Protein AF-A0AAW4G7M7-F1 (afdb_monomer)

Mean predicted aligned error: 8.32 Å

Organism: Gordonia rubripertincta (NCBI:txid36822)

Radius of gyration: 13.16 Å; Cα contacts (8 Å, |Δi|>4): 82; chains: 1; bounding box: 34×28×28 Å

Solvent-accessible surface area (backbone atoms only — not comparable to full-atom values): 3805 Å² total; per-residue (Å²): 131,84,73,87,65,44,73,60,69,43,74,81,47,91,67,89,72,97,59,61,55,41,30,39,29,45,48,82,50,101,90,46,55,25,38,36,43,34,39,82,90,47,72,50,78,42,52,54,89,49,47,65,60,51,54,52,58,65,70,78,108

Foldseek 3Di:
DDDPAQQDWDFDDDDPDPWFTWTWGWDADPVGIWIWIDTPRDIDIGGPVCVVVVVVVVVVD

pLDDT: mean 77.68, std 14.66, range [33.62, 90.69]

Structure (mmCIF, N/CA/C/O backbone):
data_AF-A0AAW4G7M7-F1
#
_entry.id   AF-A0AAW4G7M7-F1
#
loop_
_atom_site.group_PDB
_atom_site.id
_atom_site.type_symbol
_atom_site.label_atom_id
_atom_site.label_alt_id
_atom_site.label_comp_id
_atom_site.label_asym_id
_atom_site.label_entity_id
_atom_site.label_seq_id
_atom_site.pdbx_PDB_ins_code
_atom_site.Cartn_x
_atom_site.Cartn_y
_atom_site.Cartn_z
_atom_site.occupancy
_atom_site.B_iso_or_equiv
_atom_site.auth_seq_id
_atom_site.auth_comp_id
_atom_site.auth_asym_id
_atom_site.auth_atom_id
_atom_site.pdbx_PDB_model_num
ATOM 1 N N . MET A 1 1 ? -9.234 20.632 11.833 1.00 33.62 1 MET A N 1
ATOM 2 C CA . MET A 1 1 ? -8.084 20.535 10.908 1.00 33.62 1 MET A CA 1
ATOM 3 C C . MET A 1 1 ? -8.164 19.177 10.232 1.00 33.62 1 MET A C 1
ATOM 5 O O . MET A 1 1 ? -8.215 18.207 10.980 1.00 33.62 1 MET A O 1
ATOM 9 N N . PRO A 1 2 ? -8.283 19.048 8.899 1.00 37.47 2 PRO A N 1
ATOM 10 C CA . PRO A 1 2 ? -8.286 17.723 8.293 1.00 37.47 2 PRO A CA 1
ATOM 11 C C . PRO A 1 2 ? -6.867 17.155 8.381 1.00 37.47 2 PRO A C 1
ATOM 13 O O . PRO A 1 2 ? -5.906 17.815 7.985 1.00 37.47 2 PRO A O 1
ATOM 16 N N . ALA A 1 3 ? -6.737 15.958 8.957 1.00 41.22 3 ALA A N 1
ATOM 17 C CA . ALA A 1 3 ? -5.497 15.199 8.916 1.00 41.22 3 ALA A CA 1
ATOM 18 C C . ALA A 1 3 ? -5.058 15.093 7.453 1.00 41.22 3 ALA A C 1
ATOM 20 O O . ALA A 1 3 ? -5.893 14.820 6.589 1.00 41.22 3 ALA A O 1
ATOM 21 N N . ALA A 1 4 ? -3.779 15.337 7.169 1.00 42.62 4 ALA A N 1
ATOM 22 C CA . ALA A 1 4 ? -3.206 15.077 5.858 1.00 42.62 4 ALA A CA 1
ATOM 23 C C . ALA A 1 4 ? -3.390 13.583 5.555 1.00 42.62 4 ALA A C 1
ATOM 25 O O . ALA A 1 4 ? -2.599 12.741 5.978 1.00 42.62 4 ALA A O 1
ATOM 26 N N . MET A 1 5 ? -4.503 13.240 4.908 1.00 48.41 5 MET A N 1
ATOM 27 C CA . MET A 1 5 ? -4.761 11.890 4.457 1.00 48.41 5 MET A CA 1
ATOM 28 C C . MET A 1 5 ? -3.683 11.581 3.427 1.00 48.41 5 MET A C 1
ATOM 30 O O . MET A 1 5 ? -3.498 12.338 2.473 1.00 48.41 5 MET A O 1
ATOM 34 N N . LEU A 1 6 ? -2.980 10.466 3.596 1.00 55.56 6 LEU A N 1
ATOM 35 C CA . LEU A 1 6 ? -2.009 9.952 2.631 1.00 55.56 6 LEU A CA 1
ATOM 36 C C . LEU A 1 6 ? -2.731 9.414 1.369 1.00 55.56 6 LEU A C 1
ATOM 38 O O . LEU A 1 6 ? -2.380 8.370 0.838 1.00 55.56 6 LEU A O 1
ATOM 42 N N . ASN A 1 7 ? -3.769 10.111 0.900 1.00 55.41 7 ASN A N 1
ATOM 43 C CA . ASN A 1 7 ? -4.471 9.848 -0.354 1.00 55.41 7 ASN A CA 1
ATOM 44 C C . ASN A 1 7 ? -3.599 10.283 -1.541 1.00 55.41 7 ASN A C 1
ATOM 46 O O . ASN A 1 7 ? -3.727 9.754 -2.642 1.00 55.41 7 ASN A O 1
ATOM 50 N N . THR A 1 8 ? -2.683 11.227 -1.307 1.00 61.47 8 THR A N 1
ATOM 51 C CA . THR A 1 8 ? -1.666 11.640 -2.272 1.00 61.47 8 THR A CA 1
ATOM 52 C C . THR A 1 8 ? -0.414 10.779 -2.078 1.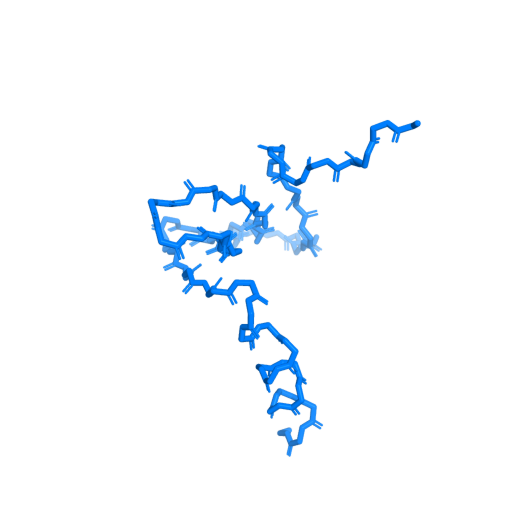00 61.47 8 THR A C 1
ATOM 54 O O . THR A 1 8 ? 0.1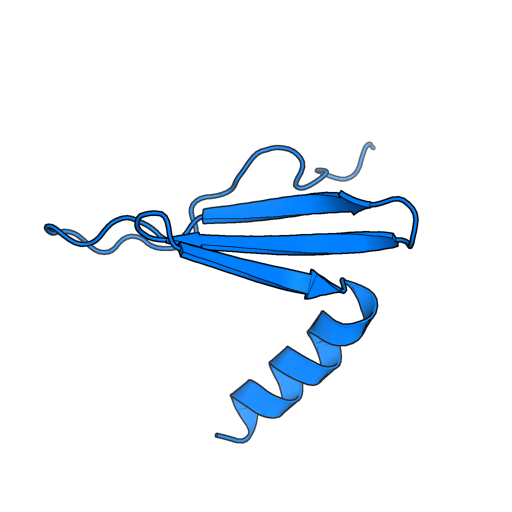49 10.791 -0.982 1.00 61.47 8 THR A O 1
ATOM 57 N N . PRO A 1 9 ? 0.050 10.034 -3.101 1.00 68.62 9 PRO A N 1
ATOM 58 C CA . PRO A 1 9 ? 1.263 9.232 -2.996 1.00 68.62 9 PRO A CA 1
ATOM 59 C C . PRO A 1 9 ? 2.490 10.099 -2.685 1.00 68.62 9 PRO A C 1
ATOM 61 O O . PRO A 1 9 ? 2.883 10.940 -3.495 1.00 68.62 9 PRO A O 1
ATOM 64 N N . THR A 1 10 ? 3.130 9.854 -1.547 1.00 78.25 10 THR A N 1
ATOM 65 C CA . THR A 1 10 ? 4.353 10.535 -1.113 1.00 78.25 10 THR A CA 1
ATOM 66 C C . THR A 1 10 ? 5.572 9.753 -1.586 1.00 78.25 10 THR A C 1
ATOM 68 O O . THR A 1 10 ? 5.687 8.551 -1.350 1.00 78.25 10 THR A O 1
ATOM 71 N N . ILE A 1 11 ? 6.509 10.425 -2.253 1.00 77.06 11 ILE A N 1
ATOM 72 C CA . ILE A 1 11 ? 7.818 9.840 -2.567 1.00 77.06 11 ILE A CA 1
ATOM 73 C C . ILE A 1 11 ? 8.690 9.951 -1.318 1.00 77.06 11 ILE A C 1
ATOM 75 O O . ILE A 1 11 ? 8.899 11.052 -0.819 1.00 77.06 11 ILE A O 1
ATOM 79 N N . VAL A 1 12 ? 9.208 8.826 -0.829 1.00 78.25 12 VAL A N 1
ATOM 80 C CA . VAL A 1 12 ? 10.008 8.778 0.414 1.00 78.25 12 VAL A CA 1
ATOM 81 C C . VAL A 1 12 ? 11.453 8.346 0.195 1.00 78.25 12 VAL A C 1
ATOM 83 O O . VAL A 1 12 ? 12.203 8.157 1.146 1.00 78.25 12 VAL A O 1
ATOM 86 N N . SER A 1 13 ? 11.863 8.188 -1.060 1.00 76.38 13 SER A N 1
ATOM 87 C CA . SER A 1 13 ? 13.242 7.862 -1.405 1.00 76.38 13 SER A CA 1
ATOM 88 C C . SER A 1 13 ? 13.776 8.820 -2.460 1.00 76.38 13 SER A C 1
ATOM 90 O O . SER A 1 13 ? 13.173 8.965 -3.525 1.00 76.38 13 SER A O 1
ATOM 92 N N . SER A 1 14 ? 14.949 9.386 -2.205 1.00 63.94 14 SER A N 1
ATOM 93 C CA . SER A 1 14 ? 15.728 10.178 -3.155 1.00 63.94 14 SER A CA 1
ATOM 94 C C . SER A 1 14 ? 16.989 9.403 -3.549 1.00 63.94 14 SER A C 1
ATOM 96 O O . SER A 1 14 ? 18.096 9.741 -3.132 1.00 63.94 14 SER A O 1
ATOM 98 N N . ARG A 1 15 ? 16.840 8.305 -4.301 1.00 62.72 15 ARG A N 1
ATOM 99 C CA . ARG A 1 15 ? 17.998 7.608 -4.878 1.00 62.72 15 ARG A CA 1
ATOM 100 C C . ARG A 1 15 ? 18.196 8.113 -6.306 1.00 62.72 15 ARG A C 1
ATOM 102 O O . ARG A 1 15 ? 17.344 7.880 -7.155 1.00 62.72 15 ARG A O 1
ATOM 109 N N . SER A 1 16 ? 19.288 8.839 -6.543 1.00 59.09 16 SER A N 1
ATOM 110 C CA . SER A 1 16 ? 19.664 9.312 -7.881 1.00 59.09 16 SER A CA 1
ATOM 111 C C . SER A 1 16 ? 20.189 8.135 -8.710 1.00 59.09 16 SER A C 1
ATOM 113 O O . SER A 1 16 ? 21.091 7.429 -8.258 1.00 59.09 16 SER A O 1
ATOM 115 N N . GLY A 1 17 ? 19.596 7.884 -9.882 1.00 64.06 17 GLY A N 1
ATOM 116 C CA . GLY A 1 17 ? 19.984 6.799 -10.789 1.00 64.06 17 GLY A CA 1
ATOM 117 C C . GLY A 1 17 ? 18.814 6.205 -11.586 1.00 64.06 17 GLY A C 1
ATOM 118 O O . GLY A 1 17 ? 17.726 6.769 -11.634 1.00 64.06 17 GLY A O 1
ATOM 119 N N . SER A 1 18 ? 19.041 5.036 -12.192 1.00 69.50 18 SER A N 1
ATOM 120 C CA . SER A 1 18 ? 18.077 4.253 -12.991 1.00 69.50 18 SER A CA 1
ATOM 121 C C . SER A 1 18 ? 17.047 3.464 -12.164 1.00 69.50 18 SER A C 1
ATOM 123 O O . SER A 1 18 ? 16.241 2.724 -12.724 1.00 69.50 18 SER A O 1
ATOM 125 N N . ILE A 1 19 ? 17.064 3.600 -10.835 1.00 74.06 19 ILE A N 1
ATOM 126 C CA . ILE A 1 19 ? 16.176 2.872 -9.924 1.00 74.06 19 ILE A CA 1
ATOM 127 C C . ILE A 1 19 ? 14.923 3.718 -9.672 1.00 74.06 19 ILE A C 1
ATOM 129 O O . ILE A 1 19 ? 15.043 4.836 -9.168 1.00 74.06 19 ILE A O 1
ATOM 133 N N . PRO A 1 20 ? 13.714 3.205 -9.957 1.00 81.56 20 PRO A N 1
ATOM 134 C CA . PRO A 1 20 ? 12.485 3.941 -9.695 1.00 81.56 20 PRO A CA 1
ATOM 135 C C . PRO A 1 20 ? 12.317 4.290 -8.206 1.00 81.56 20 PRO A C 1
ATOM 137 O O . PRO A 1 20 ? 12.670 3.479 -7.339 1.00 81.56 20 PRO A O 1
ATOM 140 N N . PRO A 1 21 ? 11.757 5.472 -7.889 1.00 83.50 21 PRO A N 1
ATOM 141 C CA . PRO A 1 21 ? 11.567 5.905 -6.513 1.00 83.50 21 PRO A CA 1
ATOM 142 C C . PRO A 1 21 ? 10.506 5.063 -5.797 1.00 83.50 21 PRO A C 1
ATOM 144 O O . PRO A 1 21 ? 9.517 4.637 -6.397 1.00 83.50 21 PRO A O 1
ATOM 147 N N . ILE A 1 22 ? 10.691 4.888 -4.491 1.00 86.50 22 ILE A N 1
ATOM 148 C CA . ILE A 1 22 ? 9.708 4.321 -3.573 1.00 86.50 22 ILE A CA 1
ATOM 149 C C . ILE A 1 22 ? 8.621 5.366 -3.311 1.00 86.50 22 ILE A C 1
ATOM 151 O O . ILE A 1 22 ? 8.892 6.482 -2.852 1.00 86.50 22 ILE A O 1
ATOM 155 N N . ARG A 1 23 ? 7.377 4.983 -3.595 1.00 86.81 23 ARG A N 1
ATOM 156 C CA . ARG A 1 23 ? 6.168 5.762 -3.313 1.00 86.81 23 ARG A CA 1
ATOM 157 C C . ARG A 1 23 ? 5.355 5.077 -2.225 1.00 86.81 23 ARG A C 1
ATOM 159 O O . ARG A 1 23 ? 5.106 3.879 -2.319 1.00 86.81 23 ARG A O 1
ATOM 166 N N . LEU A 1 24 ? 4.911 5.850 -1.242 1.00 87.00 24 LEU A N 1
ATOM 167 C CA . LEU A 1 24 ? 3.978 5.426 -0.206 1.00 87.00 24 LEU A CA 1
ATOM 168 C C . LEU A 1 24 ? 2.628 6.097 -0.426 1.00 87.00 24 LEU A C 1
ATOM 170 O O . LEU A 1 24 ? 2.558 7.311 -0.595 1.00 87.00 24 LEU A O 1
ATOM 174 N N . SER A 1 25 ? 1.554 5.325 -0.377 1.00 87.31 25 SER A N 1
ATOM 175 C CA . SER A 1 25 ? 0.184 5.841 -0.343 1.00 87.31 25 SER A CA 1
ATOM 176 C C . SER A 1 25 ? -0.628 5.071 0.686 1.00 87.31 25 SER A C 1
ATOM 178 O O . SER A 1 25 ? -0.337 3.907 0.949 1.00 87.31 25 SER A O 1
ATOM 180 N N . ARG A 1 26 ? -1.663 5.688 1.248 1.00 87.12 26 ARG A N 1
ATOM 181 C CA . ARG A 1 26 ? -2.686 4.994 2.031 1.00 87.12 26 ARG A CA 1
ATOM 182 C C . ARG A 1 26 ? -3.914 4.807 1.153 1.00 87.12 26 ARG A C 1
ATOM 184 O O . ARG A 1 26 ? -4.227 5.651 0.314 1.00 87.12 26 ARG A O 1
ATOM 191 N N . SER A 1 27 ? -4.564 3.664 1.283 1.00 83.75 27 SER A N 1
ATOM 192 C CA . SER A 1 27 ? -5.750 3.335 0.505 1.00 83.75 27 SER A CA 1
ATOM 193 C C . SER A 1 27 ? -6.757 2.608 1.381 1.00 83.75 27 SER A C 1
ATOM 195 O O . SER A 1 27 ? -6.399 1.667 2.092 1.00 83.75 27 SER A O 1
ATOM 197 N N . SER A 1 28 ? -8.010 3.038 1.283 1.00 86.12 28 SER A N 1
ATOM 198 C CA . 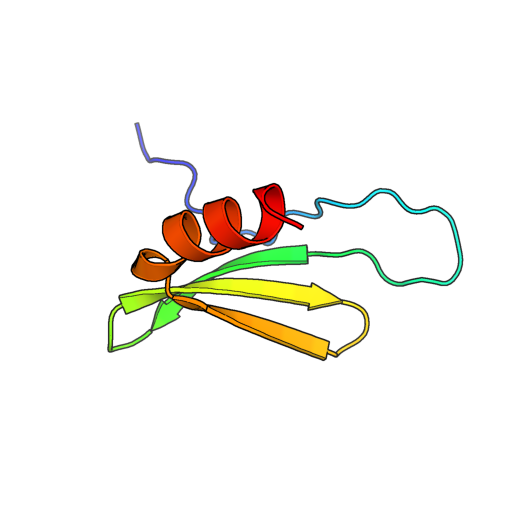SER A 1 28 ? -9.151 2.415 1.941 1.00 86.12 28 SER A CA 1
ATOM 199 C C . SER A 1 28 ? -9.610 1.198 1.142 1.00 86.12 28 SER A C 1
ATOM 201 O O . SER A 1 28 ? -9.905 1.301 -0.050 1.00 86.12 28 SER A O 1
ATOM 203 N N . PHE A 1 29 ? -9.682 0.047 1.798 1.00 81.62 29 PHE A N 1
ATOM 204 C CA . PHE A 1 29 ? -10.292 -1.175 1.285 1.00 81.62 29 PHE A CA 1
ATOM 205 C C . PHE A 1 29 ? -11.559 -1.482 2.092 1.00 81.62 29 PHE A C 1
ATOM 207 O O . PHE A 1 29 ? -11.795 -0.898 3.149 1.00 81.62 29 PHE A O 1
ATOM 214 N N . SER A 1 30 ? -12.393 -2.400 1.602 1.00 84.00 30 SER A N 1
ATOM 215 C CA . SER A 1 30 ? -13.658 -2.769 2.257 1.00 84.00 30 SER A CA 1
ATOM 216 C C . SER A 1 30 ? -13.486 -3.318 3.679 1.00 84.00 30 SER A C 1
ATOM 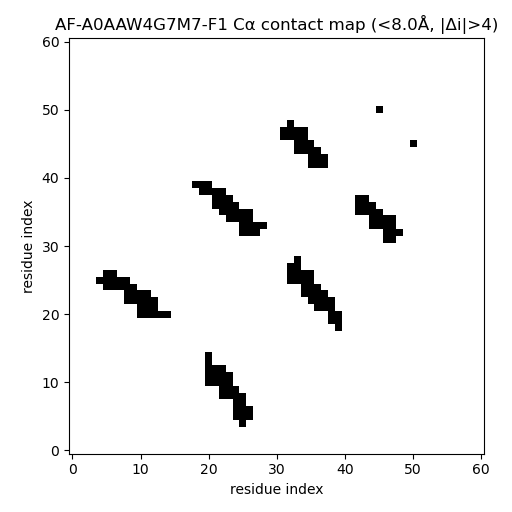218 O O . SER A 1 30 ? -14.429 -3.299 4.461 1.00 84.00 30 SER A O 1
ATOM 220 N N . ASP A 1 31 ? -12.298 -3.822 4.000 1.00 84.31 31 ASP A N 1
ATOM 221 C CA . ASP A 1 31 ? -11.917 -4.432 5.273 1.00 84.31 31 ASP A CA 1
ATOM 222 C C . ASP A 1 31 ? -10.963 -3.558 6.110 1.00 84.31 31 ASP A C 1
ATOM 224 O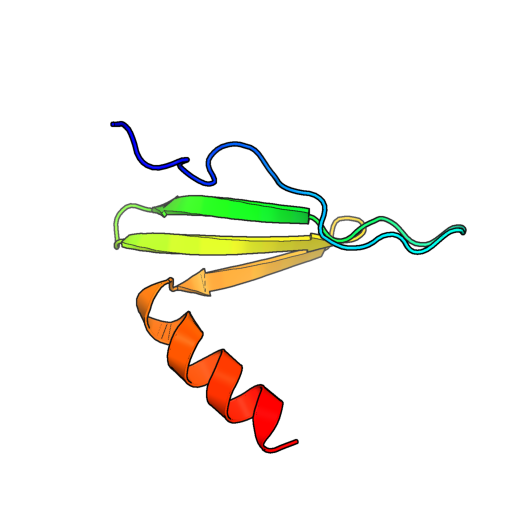 O . ASP A 1 31 ? -10.513 -3.989 7.169 1.00 84.31 31 ASP A O 1
ATOM 228 N N . GLY A 1 32 ? -10.666 -2.330 5.667 1.00 84.81 32 GLY A N 1
ATOM 229 C CA . GLY A 1 32 ? -9.875 -1.361 6.425 1.00 84.81 32 GLY A CA 1
ATOM 230 C C . GLY A 1 32 ? -8.841 -0.594 5.602 1.00 84.81 32 GLY A C 1
ATOM 231 O O . GLY A 1 32 ? -8.736 -0.716 4.382 1.00 84.81 32 GLY A O 1
ATOM 232 N N . GLU A 1 33 ? -8.057 0.225 6.299 1.00 88.75 33 GLU A N 1
ATOM 233 C CA . GLU A 1 33 ? -6.986 1.028 5.709 1.00 88.75 33 GLU A CA 1
ATOM 234 C C . GLU A 1 33 ? -5.718 0.202 5.494 1.00 88.75 33 GLU A C 1
ATOM 236 O O . GLU A 1 33 ? -5.318 -0.605 6.340 1.00 88.75 33 GLU A O 1
ATOM 241 N N . ARG A 1 34 ? -5.039 0.434 4.370 1.00 89.12 34 ARG A N 1
ATOM 242 C CA . ARG A 1 34 ? -3.756 -0.205 4.068 1.00 89.12 34 ARG A CA 1
ATOM 243 C C . ARG A 1 34 ? -2.745 0.804 3.545 1.00 89.12 34 ARG A C 1
ATOM 245 O O . ARG A 1 34 ? -3.089 1.736 2.818 1.00 89.12 34 ARG A O 1
ATOM 252 N N . ILE A 1 35 ? -1.480 0.587 3.876 1.00 89.19 35 ILE A N 1
ATOM 253 C CA . ILE A 1 35 ? -0.346 1.305 3.300 1.00 89.19 35 ILE A CA 1
ATOM 254 C C . ILE A 1 35 ? 0.158 0.520 2.096 1.00 89.19 35 ILE A C 1
ATOM 256 O O . ILE A 1 35 ? 0.427 -0.675 2.180 1.00 89.19 35 ILE A O 1
ATOM 260 N N . VAL A 1 36 ? 0.305 1.209 0.973 1.00 87.38 36 VAL A N 1
ATOM 261 C CA . VAL A 1 36 ? 0.825 0.666 -0.276 1.00 87.38 36 VAL A CA 1
ATOM 262 C C . VAL A 1 36 ? 2.204 1.258 -0.524 1.00 87.38 36 VAL A C 1
ATOM 264 O O . VAL A 1 36 ? 2.361 2.474 -0.630 1.00 87.38 36 VAL A O 1
ATOM 267 N N . ILE A 1 37 ? 3.194 0.384 -0.653 1.00 89.25 37 ILE A N 1
ATOM 268 C CA . ILE A 1 37 ? 4.567 0.708 -1.031 1.00 89.25 37 ILE A CA 1
ATOM 269 C C . ILE A 1 37 ? 4.729 0.315 -2.494 1.00 89.25 37 ILE A C 1
ATOM 271 O O . ILE A 1 37 ? 4.529 -0.849 -2.829 1.00 89.25 37 ILE A O 1
ATOM 275 N N . ARG A 1 38 ? 5.073 1.254 -3.377 1.00 87.88 38 ARG A N 1
ATOM 276 C CA . ARG A 1 38 ? 5.291 0.986 -4.807 1.00 87.88 38 ARG A CA 1
ATOM 277 C C . ARG A 1 38 ? 6.712 1.323 -5.220 1.00 87.88 38 ARG A C 1
ATOM 279 O O . ARG A 1 38 ? 7.200 2.404 -4.900 1.00 87.88 38 ARG A O 1
ATOM 286 N N . GLN A 1 39 ? 7.323 0.442 -6.005 1.00 88.50 39 GLN A N 1
ATOM 287 C CA . GLN A 1 39 ? 8.607 0.679 -6.653 1.00 88.50 39 GLN A CA 1
ATOM 288 C C . GLN A 1 39 ? 8.666 -0.080 -7.981 1.00 88.50 39 GLN A C 1
ATOM 290 O O . GLN A 1 39 ? 8.401 -1.274 -8.024 1.00 88.50 39 GLN A O 1
ATOM 295 N N . ALA A 1 40 ? 9.025 0.604 -9.070 1.00 83.12 40 ALA A N 1
ATOM 296 C CA . ALA A 1 40 ? 9.325 -0.024 -10.366 1.00 83.12 40 ALA A CA 1
ATOM 297 C C . ALA A 1 40 ? 8.238 -0.972 -10.931 1.00 83.12 40 ALA A C 1
ATOM 299 O O . ALA A 1 40 ? 8.557 -1.924 -11.632 1.00 83.12 40 ALA A O 1
ATOM 300 N N . GLY A 1 41 ? 6.956 -0.737 -10.625 1.00 80.88 41 GLY A N 1
ATOM 301 C CA . GLY A 1 41 ? 5.844 -1.604 -11.047 1.00 80.88 41 GLY A CA 1
ATOM 302 C C . GLY A 1 41 ? 5.510 -2.741 -10.073 1.00 80.88 41 GLY A C 1
ATOM 303 O O . GLY A 1 41 ? 4.421 -3.301 -10.157 1.00 80.88 41 GLY A O 1
ATOM 304 N N . ALA A 1 42 ? 6.375 -3.018 -9.097 1.00 87.06 42 ALA A N 1
ATOM 305 C CA . ALA A 1 42 ? 6.057 -3.866 -7.956 1.00 87.06 42 ALA A CA 1
ATOM 306 C C . ALA A 1 42 ? 5.368 -3.052 -6.852 1.00 87.06 42 ALA A C 1
ATOM 308 O O . ALA A 1 42 ? 5.618 -1.851 -6.679 1.00 87.06 42 ALA A O 1
ATOM 309 N N . PHE A 1 43 ? 4.501 -3.713 -6.088 1.00 87.44 43 PHE A N 1
ATOM 310 C CA . PHE A 1 43 ? 3.878 -3.111 -4.921 1.00 87.44 43 PHE A CA 1
ATOM 311 C C . PHE A 1 43 ? 3.699 -4.114 -3.785 1.00 87.44 43 PHE A C 1
ATOM 313 O O . PHE A 1 43 ? 3.464 -5.298 -4.009 1.00 87.44 43 PHE A O 1
ATOM 320 N N . VAL A 1 44 ? 3.785 -3.604 -2.563 1.00 89.25 44 VAL A N 1
ATOM 321 C CA . VAL A 1 44 ? 3.481 -4.321 -1.325 1.00 89.25 44 VAL A CA 1
ATOM 322 C C . VAL A 1 44 ? 2.366 -3.562 -0.627 1.00 89.25 44 VAL A C 1
ATOM 324 O O . VAL A 1 44 ? 2.390 -2.333 -0.576 1.00 89.25 44 VAL A O 1
ATOM 327 N N . THR A 1 45 ? 1.379 -4.287 -0.111 1.00 87.81 45 THR A N 1
ATOM 328 C CA . THR A 1 45 ? 0.275 -3.707 0.656 1.00 87.81 45 THR A CA 1
ATOM 329 C C . THR A 1 45 ? 0.322 -4.255 2.071 1.00 87.81 45 THR A C 1
ATOM 331 O O . THR A 1 45 ? 0.404 -5.465 2.255 1.00 87.81 45 THR A O 1
ATOM 334 N N . ILE A 1 46 ? 0.279 -3.367 3.057 1.00 89.25 46 ILE A N 1
ATOM 335 C CA . ILE A 1 46 ? 0.373 -3.695 4.479 1.00 89.25 46 ILE A CA 1
ATOM 336 C C . ILE A 1 46 ? -0.877 -3.136 5.162 1.00 89.25 46 ILE A C 1
ATOM 338 O O . ILE A 1 46 ? -1.141 -1.939 5.010 1.00 89.25 46 ILE A O 1
ATOM 342 N N . PRO A 1 47 ? -1.660 -3.945 5.895 1.00 90.69 47 PRO A N 1
ATOM 343 C CA . PRO A 1 47 ? -2.736 -3.426 6.732 1.00 90.69 47 PRO A CA 1
ATOM 344 C C . PRO A 1 47 ? -2.203 -2.374 7.708 1.00 90.69 47 PRO A C 1
ATOM 346 O O . PRO A 1 47 ? -1.185 -2.599 8.361 1.00 90.69 47 PRO A O 1
ATOM 349 N N . ASP A 1 48 ? -2.880 -1.229 7.830 1.00 86.06 48 ASP A N 1
ATOM 350 C CA . ASP A 1 48 ? -2.427 -0.139 8.713 1.00 86.06 48 ASP A CA 1
ATOM 351 C C . ASP A 1 48 ? -2.317 -0.624 10.175 1.00 86.06 48 ASP A C 1
ATOM 353 O O . ASP A 1 48 ? -1.375 -0.270 10.882 1.00 86.06 48 ASP A O 1
ATOM 357 N N . ALA A 1 49 ? -3.192 -1.557 10.575 1.00 87.38 49 ALA A N 1
ATOM 358 C CA . ALA A 1 49 ? -3.17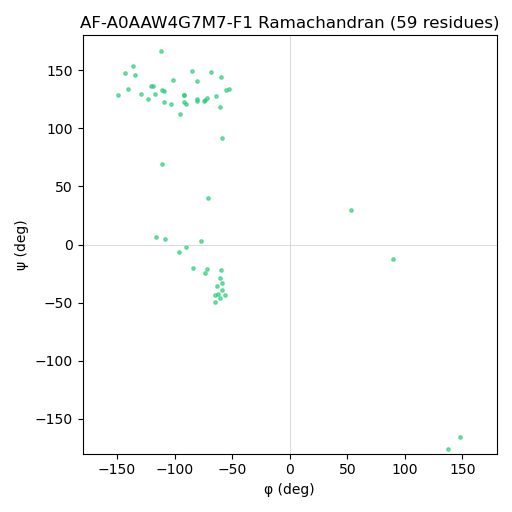3 -2.222 11.880 1.00 87.38 49 ALA A CA 1
ATOM 359 C C . ALA A 1 49 ? -1.886 -3.025 12.167 1.00 87.38 49 ALA A C 1
ATOM 361 O O . ALA A 1 49 ? -1.484 -3.148 13.324 1.00 87.38 49 ALA A O 1
ATOM 362 N N . ASP A 1 50 ? -1.219 -3.545 11.134 1.00 90.31 50 ASP A N 1
ATOM 363 C CA . ASP A 1 50 ? -0.004 -4.355 11.272 1.00 90.31 50 ASP A CA 1
ATOM 364 C C . ASP A 1 50 ? 1.284 -3.538 11.099 1.00 90.31 50 ASP A C 1
ATOM 366 O O . ASP A 1 50 ? 2.379 -4.045 11.354 1.00 90.31 50 ASP A O 1
ATOM 370 N N . LEU A 1 51 ? 1.185 -2.256 10.724 1.00 84.88 51 LEU A N 1
A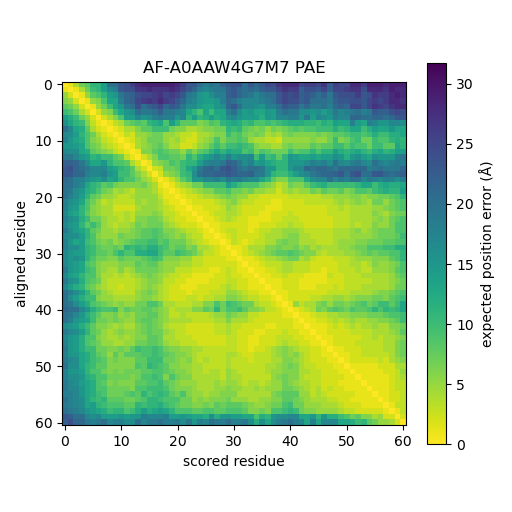TOM 371 C CA . LEU A 1 51 ? 2.347 -1.399 10.478 1.00 84.88 51 LEU A CA 1
ATOM 372 C C . LEU A 1 51 ? 3.282 -1.327 11.691 1.00 84.88 51 LEU A C 1
ATOM 374 O O . LEU A 1 51 ? 4.499 -1.418 11.54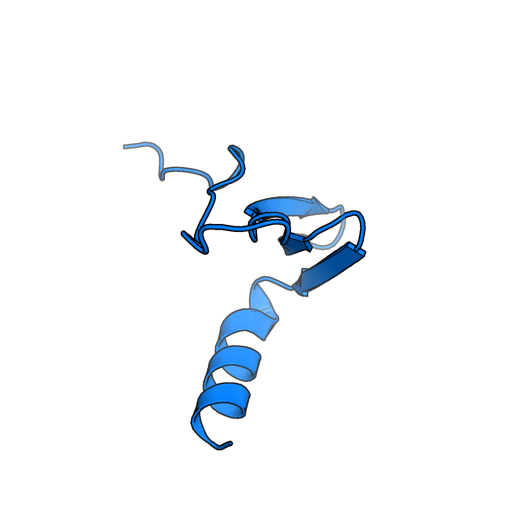3 1.00 84.88 51 LEU A O 1
ATOM 378 N N . ALA A 1 52 ? 2.722 -1.176 12.893 1.00 86.00 52 ALA A N 1
ATOM 379 C CA . ALA A 1 52 ? 3.510 -1.081 14.117 1.00 86.00 52 ALA A CA 1
ATOM 380 C C . ALA A 1 52 ? 4.314 -2.365 14.372 1.00 86.00 52 ALA A C 1
ATOM 382 O O . ALA A 1 52 ? 5.496 -2.297 14.698 1.00 86.00 52 ALA A O 1
ATOM 383 N N . ARG A 1 53 ? 3.695 -3.533 14.157 1.00 88.75 53 ARG A N 1
ATOM 384 C CA . ARG A 1 53 ? 4.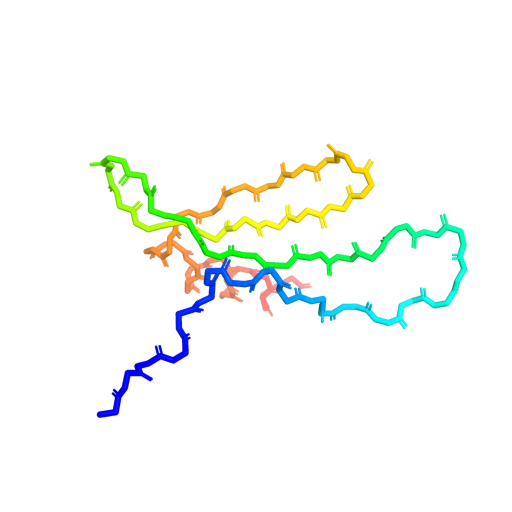355 -4.838 14.304 1.00 88.75 53 ARG A CA 1
ATOM 385 C C . ARG A 1 53 ? 5.474 -5.013 13.285 1.00 88.75 53 ARG A C 1
ATOM 387 O O . ARG A 1 53 ? 6.559 -5.449 13.653 1.00 88.75 53 ARG A O 1
ATOM 394 N N . LEU A 1 54 ? 5.228 -4.622 12.035 1.00 85.81 54 LEU A N 1
ATOM 395 C CA . LEU A 1 54 ? 6.237 -4.650 10.979 1.00 85.81 54 LEU A CA 1
ATOM 396 C C . LEU A 1 54 ? 7.438 -3.760 11.329 1.00 85.81 54 LEU A C 1
ATOM 398 O O . LEU A 1 54 ? 8.578 -4.189 11.195 1.00 85.81 54 LEU A O 1
ATOM 402 N N . LEU A 1 55 ? 7.198 -2.533 11.803 1.00 86.12 55 LEU A N 1
ATOM 403 C CA . LEU A 1 55 ? 8.271 -1.616 12.197 1.00 86.12 55 LEU A CA 1
ATOM 404 C C . LEU A 1 55 ? 9.093 -2.153 13.369 1.00 86.12 55 LEU A C 1
ATOM 406 O O . LEU A 1 55 ? 10.299 -1.929 13.402 1.00 86.12 55 LEU A O 1
ATOM 410 N N . THR A 1 56 ? 8.463 -2.844 14.318 1.00 87.00 56 THR A N 1
ATOM 411 C CA . THR A 1 56 ? 9.182 -3.529 15.397 1.00 87.00 56 THR A CA 1
ATOM 412 C C . THR A 1 56 ? 10.045 -4.656 14.839 1.00 87.00 56 THR A C 1
ATOM 414 O O . THR A 1 56 ? 11.243 -4.663 15.091 1.00 87.00 56 THR A O 1
ATOM 417 N N . ALA A 1 57 ? 9.482 -5.530 14.000 1.00 86.19 57 ALA A N 1
ATOM 418 C CA . ALA A 1 57 ? 10.229 -6.628 13.388 1.00 86.19 57 ALA A CA 1
ATOM 419 C C . ALA A 1 57 ? 11.428 -6.136 12.556 1.00 86.19 57 ALA A C 1
ATOM 421 O O . ALA A 1 57 ? 12.499 -6.721 12.616 1.00 86.19 57 ALA A O 1
ATOM 422 N N . LEU A 1 58 ? 11.278 -5.030 11.819 1.00 85.06 58 LEU A N 1
ATOM 423 C CA . LEU A 1 58 ? 12.359 -4.437 11.023 1.00 85.06 58 LEU A CA 1
ATOM 424 C C . LEU A 1 58 ? 13.457 -3.762 11.858 1.00 85.06 58 LEU A C 1
ATOM 426 O O . LEU A 1 58 ? 14.540 -3.536 11.334 1.00 85.06 58 LEU A O 1
ATOM 430 N N . LYS A 1 59 ? 13.184 -3.388 13.113 1.00 86.00 59 LYS A N 1
ATOM 431 C CA . LYS A 1 59 ? 14.187 -2.805 14.024 1.00 86.00 59 LYS A CA 1
ATOM 432 C C . LYS A 1 59 ? 15.029 -3.861 14.735 1.00 86.00 59 LYS A C 1
ATOM 434 O O . LYS A 1 59 ? 16.077 -3.522 15.273 1.00 86.00 59 LYS A O 1
ATOM 439 N N . GLU A 1 60 ? 14.537 -5.093 14.794 1.00 74.62 60 GLU A N 1
ATOM 440 C CA . GLU A 1 60 ? 15.206 -6.227 15.441 1.00 74.62 60 GLU A CA 1
ATOM 441 C C . GLU A 1 60 ? 16.120 -7.012 14.478 1.00 74.62 60 GLU A C 1
ATOM 443 O O . GLU A 1 60 ? 16.788 -7.951 14.908 1.00 74.62 60 GLU A O 1
ATOM 448 N N . VAL A 1 61 ? 16.164 -6.618 13.198 1.00 56.62 61 VAL A N 1
ATOM 449 C CA . VAL A 1 61 ? 17.041 -7.153 12.138 1.00 56.62 61 VAL A CA 1
ATOM 450 C C . VAL A 1 61 ? 18.215 -6.211 11.908 1.00 56.62 61 VAL A C 1
ATOM 452 O O . VAL A 1 61 ? 19.346 -6.723 11.756 1.00 56.62 61 VAL A O 1
#

Secondary structure (DSSP, 8-state):
-----TTSPEE-----SSSPPPEEEEEEETTEEEEEEEETTEEEEEEGGGHHHHHHHHH--

Nearest PDB structures (foldseek):
  7ytu-assembly1_A  TM=4.481E-01  e=2.482E+00  Vaccinia virus WR
  8i9p-assembly1_LT  TM=3.607E-01  e=9.962E+00  Thermochaetoides thermophila DSM 1495
  8p5d-assembly1_LT0  TM=2.995E-01  e=5.583E+00  Spraguea lophii 42_110
  8tpu-assembly1_AV  TM=3.168E-01  e=8.873E+00  Plasmodium falciparum 3D7

Sequence (61 aa):
MPAAMLNTPTIVSSRSGSIPPIRLSRSSFSDGERIVIRQAGAFVTIPDADLARLLTALKEV